Protein AF-A0AA49JHI4-F1 (afdb_monomer_lite)

Secondary structure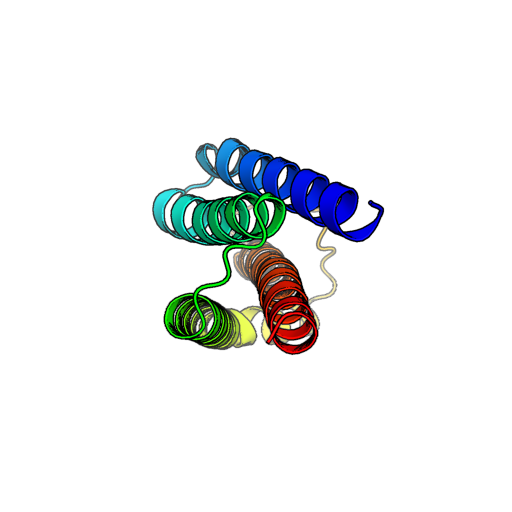 (DSSP, 8-state):
-HHHHHHHHHHHHHHHHHHHGGGSSSHHHHHHHHHHHHHHHHHHHTT---HHHHHHHHHHHHHHHHHHHHHHHHHHTS---SSSSPP-TT-HHHHHHHHHHHHHHHHHHHHHHHHHHHTT-

Foldseek 3Di:
DVLLVVLQVLLVVLCVQLVVLVPPPDNPVSVVLSNLLNVQSVCVNVVDHDVVSLVVSLVVLVVLLVVLVVLVVVVVVDPDDLPPDDDDPVRVSSVSNVVSVVSVVSNVSSVVSVVVNVVVD

InterPro domains:
  IPR029377 TMEM220 protein [PF15071] (13-114)

Radius of gyration: 15.67 Å; chains: 1; bounding box: 39×25×45 Å

pLDDT: mean 88.48, std 9.16, range [54.12, 97.62]

Sequence (121 aa):
MVIKIVNILLALLFALFAFFQRNDPDPIHWILLYGYVSVMAGLAVFNRYYKPLLLLGIAAFVLFFLYLSPSIVDWFGHDDGLVNVQMSDDKPWIEQTREAFGLLIGMAALVFLWFQQRKIS

Organism: NCBI:txid2867963

Structure (mmCIF, N/CA/C/O backbone):
data_AF-A0AA49JHI4-F1
#
_entry.id   AF-A0AA49JHI4-F1
#
loop_
_atom_site.group_PDB
_atom_site.id
_atom_site.type_symbol
_atom_site.label_atom_id
_atom_site.label_alt_id
_atom_site.label_comp_id
_atom_site.label_asym_id
_atom_site.label_entity_id
_atom_site.label_seq_id
_atom_site.pdbx_PDB_ins_code
_atom_site.Cartn_x
_atom_site.Cartn_y
_atom_site.Cartn_z
_atom_site.occupancy
_atom_site.B_iso_or_equiv
_atom_site.auth_seq_id
_atom_site.auth_comp_id
_atom_site.auth_asym_id
_atom_site.auth_atom_id
_atom_site.pdbx_PDB_model_num
ATOM 1 N N . MET A 1 1 ? -10.756 9.597 17.342 1.00 75.31 1 MET A N 1
ATOM 2 C CA . MET A 1 1 ? -11.120 10.336 16.109 1.00 75.31 1 MET A CA 1
ATOM 3 C C . MET A 1 1 ? -10.003 10.303 15.073 1.00 75.31 1 MET A C 1
ATOM 5 O O . MET A 1 1 ? -10.261 9.818 13.984 1.00 75.31 1 MET A O 1
ATOM 9 N N . VAL A 1 2 ? -8.769 10.690 15.419 1.00 87.81 2 VAL A N 1
ATOM 10 C CA . VAL A 1 2 ? -7.612 10.709 14.494 1.00 87.81 2 VAL A CA 1
ATOM 11 C C . VAL A 1 2 ? -7.405 9.394 13.726 1.00 87.81 2 VAL A C 1
ATOM 13 O O . VAL A 1 2 ? -7.353 9.412 12.506 1.00 87.81 2 VAL A O 1
ATOM 16 N N . ILE A 1 3 ? -7.387 8.239 14.404 1.00 89.62 3 ILE A N 1
ATOM 17 C CA . ILE A 1 3 ? -7.184 6.927 13.750 1.00 89.62 3 ILE A CA 1
ATOM 18 C C . ILE A 1 3 ? -8.251 6.627 12.683 1.00 89.62 3 ILE A C 1
ATOM 20 O O . ILE A 1 3 ? -7.935 6.104 11.621 1.00 89.62 3 ILE A O 1
ATOM 24 N N . LYS A 1 4 ? -9.511 7.010 12.929 1.00 90.00 4 LYS A N 1
ATOM 25 C CA . LYS A 1 4 ? -10.587 6.822 11.947 1.00 90.00 4 LYS A CA 1
ATOM 26 C C . LYS A 1 4 ? -10.382 7.698 10.714 1.00 90.00 4 LYS A C 1
ATOM 28 O O . LYS A 1 4 ? -10.628 7.231 9.612 1.00 90.00 4 LYS A O 1
ATOM 33 N N . ILE A 1 5 ? -9.895 8.927 10.896 1.00 94.31 5 ILE A N 1
ATOM 34 C CA . ILE A 1 5 ? -9.546 9.821 9.783 1.00 94.31 5 ILE A CA 1
ATOM 35 C C . ILE A 1 5 ? -8.419 9.200 8.955 1.00 94.31 5 ILE A C 1
ATOM 37 O O . ILE A 1 5 ? -8.544 9.128 7.739 1.00 94.31 5 ILE A O 1
ATOM 41 N N . VAL A 1 6 ? -7.371 8.669 9.597 1.00 94.75 6 VAL A N 1
ATOM 42 C CA . VAL A 1 6 ? -6.285 7.969 8.887 1.00 94.75 6 VAL A CA 1
ATOM 43 C C . VAL A 1 6 ? -6.825 6.777 8.091 1.00 94.75 6 VAL A C 1
ATOM 45 O O . VAL A 1 6 ? -6.479 6.628 6.926 1.00 94.75 6 VAL A O 1
ATOM 48 N N . ASN A 1 7 ? -7.719 5.971 8.669 1.00 94.62 7 ASN A N 1
ATOM 49 C CA . ASN A 1 7 ? -8.316 4.829 7.968 1.00 94.62 7 ASN A CA 1
ATOM 50 C C . ASN A 1 7 ? -9.188 5.261 6.776 1.00 94.62 7 ASN A C 1
ATOM 52 O O . ASN A 1 7 ? -9.143 4.611 5.737 1.00 94.62 7 ASN A O 1
ATOM 56 N N . ILE A 1 8 ? -9.930 6.370 6.888 1.00 96.25 8 ILE A N 1
ATOM 57 C CA . ILE A 1 8 ? -10.689 6.949 5.764 1.00 96.25 8 ILE A CA 1
ATOM 58 C C . ILE A 1 8 ? -9.736 7.407 4.658 1.00 96.25 8 ILE A C 1
ATOM 60 O O . ILE A 1 8 ? -9.950 7.077 3.495 1.00 96.25 8 ILE A O 1
ATOM 64 N N . LEU A 1 9 ? -8.675 8.136 5.014 1.00 96.94 9 LEU A N 1
ATOM 65 C CA . LEU A 1 9 ? -7.685 8.609 4.047 1.00 96.94 9 LEU A CA 1
ATOM 66 C C . LEU A 1 9 ? -6.995 7.440 3.341 1.00 96.94 9 LEU A C 1
ATOM 68 O O . LEU A 1 9 ? -6.880 7.466 2.122 1.00 96.94 9 LEU A O 1
ATOM 72 N N . LEU A 1 10 ? -6.612 6.391 4.075 1.00 96.12 10 LEU A N 1
ATOM 73 C CA . LEU A 1 10 ? -6.060 5.167 3.491 1.00 96.12 10 LEU A CA 1
ATOM 74 C C . LEU A 1 10 ? -7.065 4.487 2.555 1.00 96.12 10 LEU A C 1
ATOM 76 O O . LEU A 1 10 ? -6.705 4.129 1.439 1.00 96.12 10 LEU A O 1
ATOM 80 N N . ALA A 1 11 ? -8.326 4.344 2.968 1.00 97.12 11 ALA A N 1
ATOM 81 C CA . ALA A 1 11 ? -9.350 3.715 2.139 1.00 97.12 11 ALA A CA 1
ATOM 82 C C . ALA A 1 11 ? -9.540 4.457 0.808 1.00 97.12 11 ALA A C 1
ATOM 84 O O . ALA A 1 11 ? -9.545 3.827 -0.251 1.00 97.12 11 ALA A O 1
ATOM 85 N N . LEU A 1 12 ? -9.646 5.789 0.855 1.00 97.62 12 LEU A N 1
ATOM 86 C CA . LEU A 1 12 ? -9.804 6.629 -0.334 1.00 97.62 12 LEU A CA 1
ATOM 87 C C . LEU A 1 12 ? -8.547 6.636 -1.208 1.00 97.62 12 LEU A C 1
ATOM 89 O O . LEU A 1 12 ? -8.658 6.533 -2.426 1.00 97.62 12 LEU A O 1
ATOM 93 N N . LEU A 1 13 ? -7.362 6.706 -0.600 1.00 96.81 13 LEU A N 1
ATOM 94 C CA . LEU A 1 13 ? -6.090 6.690 -1.321 1.00 96.81 13 LEU A CA 1
ATOM 95 C C . LEU A 1 13 ? -5.903 5.382 -2.097 1.00 96.81 13 LEU A C 1
ATOM 97 O O . LEU A 1 13 ? -5.622 5.409 -3.290 1.00 96.81 13 LEU A O 1
ATOM 101 N N . PHE A 1 14 ? -6.120 4.234 -1.453 1.00 96.56 14 PHE A N 1
ATOM 102 C CA . PHE A 1 14 ? -5.989 2.937 -2.119 1.00 96.56 14 PHE A CA 1
ATOM 103 C C . PHE A 1 14 ? -7.108 2.671 -3.133 1.00 96.56 14 PHE A C 1
ATOM 105 O O . PHE A 1 14 ? -6.865 2.016 -4.145 1.00 96.56 14 PHE A O 1
ATOM 112 N N . ALA A 1 15 ? -8.311 3.217 -2.922 1.00 96.75 15 ALA A N 1
ATOM 113 C CA . ALA A 1 15 ? -9.356 3.203 -3.947 1.00 96.75 15 ALA A CA 1
ATOM 114 C C . ALA A 1 15 ? -8.937 4.013 -5.184 1.00 96.75 15 ALA A C 1
ATOM 116 O O . ALA A 1 15 ? -9.182 3.588 -6.313 1.00 96.75 15 ALA A O 1
ATOM 117 N N . LEU A 1 16 ? -8.276 5.156 -4.979 1.00 96.19 16 LEU A N 1
ATOM 118 C CA . LEU A 1 16 ? -7.747 5.979 -6.061 1.00 96.19 16 LEU A CA 1
ATOM 119 C C . LEU A 1 16 ? -6.621 5.260 -6.819 1.00 96.19 16 LEU A C 1
ATOM 121 O O . LEU A 1 16 ? -6.621 5.277 -8.047 1.00 96.19 16 LEU A O 1
ATOM 125 N N . PHE A 1 17 ? -5.714 4.577 -6.114 1.00 94.06 17 PHE A N 1
ATOM 126 C CA . PHE A 1 17 ? -4.681 3.746 -6.745 1.00 94.06 17 PHE A CA 1
ATOM 127 C C . PHE A 1 17 ? -5.301 2.643 -7.605 1.00 94.06 17 PHE A C 1
ATOM 129 O O . PHE A 1 17 ? -4.999 2.556 -8.791 1.00 94.06 17 PHE A O 1
ATOM 136 N N . ALA A 1 18 ? -6.264 1.889 -7.065 1.00 94.31 18 ALA A N 1
ATOM 137 C CA . ALA A 1 18 ? -6.998 0.890 -7.842 1.00 94.31 18 ALA A CA 1
ATOM 138 C C . ALA A 1 18 ? -7.687 1.504 -9.078 1.00 94.31 18 ALA A C 1
ATOM 140 O O . ALA A 1 18 ? -7.694 0.914 -10.153 1.00 94.31 18 ALA A O 1
ATOM 141 N N . PHE A 1 19 ? -8.251 2.709 -8.964 1.00 93.81 19 PHE A N 1
ATOM 142 C CA . PHE A 1 19 ? -8.895 3.380 -10.095 1.00 93.81 19 PHE A CA 1
ATOM 143 C C . PHE A 1 19 ? -7.912 3.753 -11.214 1.00 93.81 19 PHE A C 1
ATOM 145 O O . PHE A 1 19 ? -8.271 3.623 -12.391 1.00 93.81 19 PHE A O 1
ATOM 152 N N . PHE A 1 20 ? -6.709 4.226 -10.876 1.00 90.50 20 PHE A N 1
ATOM 153 C CA . PHE A 1 20 ? -5.697 4.624 -11.863 1.00 90.50 20 PHE A CA 1
ATOM 154 C C . PHE A 1 20 ? -5.025 3.441 -12.552 1.00 90.50 20 PHE A C 1
ATOM 156 O O . PHE A 1 20 ? -4.690 3.541 -13.729 1.00 90.50 20 PHE A O 1
ATOM 163 N N . GLN A 1 21 ? -4.945 2.305 -11.872 1.00 90.19 21 GLN A N 1
ATOM 164 C CA . GLN A 1 21 ? -4.353 1.079 -12.396 1.00 90.19 21 GLN A CA 1
ATOM 165 C C . GLN A 1 21 ? -5.052 0.495 -13.627 1.00 90.19 21 GLN A C 1
ATOM 167 O O . GLN A 1 21 ? -4.503 -0.358 -14.307 1.00 90.19 21 GLN A O 1
ATOM 172 N N . ARG A 1 22 ? -6.264 0.958 -13.960 1.00 89.31 22 ARG A N 1
ATOM 173 C CA . ARG A 1 22 ? -6.956 0.574 -15.205 1.00 89.31 22 ARG A CA 1
ATOM 174 C C . ARG A 1 22 ? -6.213 1.003 -16.472 1.00 89.31 22 ARG A C 1
ATOM 176 O O . ARG A 1 22 ? -6.564 0.522 -17.542 1.00 89.31 22 ARG A O 1
ATOM 183 N N . ASN A 1 23 ? -5.255 1.918 -16.349 1.00 87.69 23 ASN A N 1
ATOM 184 C CA . ASN A 1 23 ? -4.416 2.359 -17.457 1.00 87.69 23 ASN A CA 1
ATOM 185 C C . ASN A 1 23 ? -3.186 1.462 -17.673 1.00 87.69 23 ASN A C 1
ATOM 187 O O . ASN A 1 23 ? -2.495 1.657 -18.669 1.00 87.69 23 ASN A O 1
ATOM 191 N N . ASP A 1 24 ? -2.910 0.513 -16.772 1.00 83.19 24 ASP A N 1
ATOM 192 C CA . ASP A 1 24 ? -1.765 -0.387 -16.911 1.00 83.19 24 ASP A CA 1
ATOM 193 C C . ASP A 1 24 ? -2.053 -1.555 -17.862 1.00 83.19 24 ASP A C 1
ATOM 195 O O . ASP A 1 24 ? -3.219 -1.934 -18.033 1.00 83.19 24 ASP A O 1
ATOM 199 N N . PRO A 1 25 ? -1.002 -2.175 -18.437 1.00 80.56 25 PRO A N 1
ATOM 200 C CA . 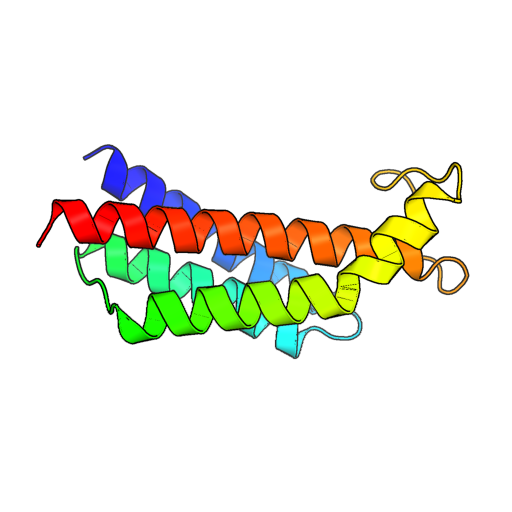PRO A 1 25 ? -1.130 -3.374 -19.265 1.00 80.56 25 PRO A CA 1
ATOM 201 C C . PRO A 1 25 ? -1.786 -4.557 -18.531 1.00 80.56 25 PRO A C 1
ATOM 203 O O . PRO A 1 25 ? -2.602 -5.258 -19.128 1.00 80.56 25 PRO A O 1
ATOM 206 N N . ASP A 1 26 ? -1.493 -4.728 -17.232 1.00 84.25 26 ASP A N 1
ATOM 207 C CA . ASP A 1 26 ? -1.978 -5.833 -16.387 1.00 84.25 26 ASP A CA 1
ATOM 208 C C . ASP A 1 26 ? -2.804 -5.343 -15.175 1.00 84.25 26 ASP A C 1
ATOM 210 O O . ASP A 1 26 ? -2.425 -5.510 -14.012 1.00 84.25 26 ASP A O 1
ATOM 214 N N . PRO A 1 27 ? -3.994 -4.762 -15.399 1.00 86.75 27 PRO A N 1
ATOM 215 C CA . PRO A 1 27 ? -4.698 -3.979 -14.384 1.00 86.75 27 PRO A CA 1
ATOM 216 C C . PRO A 1 27 ? -5.324 -4.834 -13.270 1.00 86.75 27 PRO A C 1
ATOM 218 O O . PRO A 1 27 ? -5.514 -4.369 -12.147 1.00 86.75 27 PRO A O 1
ATOM 221 N N . ILE A 1 28 ? -5.686 -6.088 -13.557 1.00 90.25 28 ILE A N 1
ATOM 222 C CA . ILE A 1 28 ? -6.566 -6.890 -12.689 1.00 90.25 28 ILE A CA 1
ATOM 223 C C . ILE A 1 28 ? -5.924 -7.164 -11.326 1.00 90.25 28 ILE A C 1
ATOM 225 O O . ILE A 1 28 ? -6.546 -6.909 -10.294 1.00 90.25 28 ILE A O 1
ATOM 229 N N . HIS A 1 29 ? -4.690 -7.671 -11.304 1.00 91.06 29 HIS A N 1
ATOM 230 C CA . HIS A 1 29 ? -4.013 -8.042 -10.059 1.00 91.06 29 HIS A CA 1
ATOM 231 C C . HIS A 1 29 ? -3.828 -6.829 -9.147 1.00 91.06 29 HIS A C 1
ATOM 233 O O . HIS A 1 29 ? -4.103 -6.896 -7.948 1.00 91.06 29 HIS A O 1
ATOM 239 N N . TRP A 1 30 ? -3.446 -5.697 -9.731 1.00 92.50 30 TRP A N 1
ATOM 240 C CA . TRP A 1 30 ? -3.207 -4.467 -8.996 1.00 92.50 30 TRP A CA 1
ATOM 241 C C . TRP A 1 30 ? -4.492 -3.821 -8.469 1.00 92.50 30 TRP A C 1
ATOM 243 O O . TRP A 1 30 ? -4.542 -3.414 -7.307 1.00 92.50 30 TRP A O 1
ATOM 253 N N . ILE A 1 31 ? -5.566 -3.804 -9.268 1.00 94.06 31 ILE A N 1
ATOM 254 C CA . ILE A 1 31 ? -6.899 -3.370 -8.817 1.00 94.06 31 ILE A CA 1
ATOM 255 C C . ILE A 1 31 ? -7.356 -4.217 -7.629 1.00 94.06 31 ILE A C 1
ATOM 257 O O . ILE A 1 31 ? -7.868 -3.674 -6.648 1.00 94.06 31 ILE A O 1
ATOM 261 N N . LEU A 1 32 ? -7.161 -5.537 -7.694 1.00 94.88 32 LEU A N 1
ATOM 262 C CA . LEU A 1 32 ? -7.537 -6.446 -6.613 1.00 94.88 32 LEU A CA 1
ATOM 263 C C . LEU A 1 32 ? -6.712 -6.195 -5.348 1.00 94.88 32 LEU A C 1
ATOM 265 O O . LEU A 1 32 ? -7.289 -6.110 -4.266 1.00 94.88 32 LEU A O 1
ATOM 269 N N . LEU A 1 33 ? -5.394 -6.029 -5.465 1.00 94.94 33 LEU A N 1
ATOM 270 C CA . LEU A 1 33 ? -4.511 -5.781 -4.322 1.00 94.94 33 LEU A CA 1
ATOM 271 C C . LEU A 1 33 ? -4.798 -4.433 -3.656 1.00 94.94 33 LEU A C 1
ATOM 273 O O . LEU A 1 33 ? -5.019 -4.377 -2.445 1.00 94.94 33 LEU A O 1
ATOM 277 N N . TYR A 1 34 ? -4.851 -3.343 -4.421 1.00 95.88 34 TYR A N 1
ATOM 278 C CA . TYR A 1 34 ? -5.146 -2.024 -3.859 1.00 95.88 34 TYR A CA 1
ATOM 279 C C . TYR A 1 34 ? -6.593 -1.923 -3.369 1.00 95.88 34 TYR A C 1
ATOM 281 O O . TYR A 1 34 ? -6.844 -1.395 -2.282 1.00 95.88 34 TYR A O 1
ATOM 289 N N . GLY A 1 35 ? -7.544 -2.510 -4.098 1.00 96.38 35 GLY A N 1
ATOM 290 C CA . GLY A 1 35 ? -8.937 -2.619 -3.669 1.00 96.38 35 GLY A CA 1
ATOM 291 C C . GLY A 1 35 ? -9.075 -3.383 -2.352 1.00 96.38 35 GLY A C 1
ATOM 292 O O . GLY A 1 35 ? -9.816 -2.958 -1.466 1.00 96.38 35 GLY A O 1
ATOM 293 N N . TYR A 1 36 ? -8.302 -4.453 -2.167 1.00 97.00 36 TYR A N 1
ATOM 294 C CA . TYR A 1 36 ? -8.264 -5.205 -0.917 1.00 97.00 36 TYR A CA 1
ATOM 295 C C . TYR A 1 36 ? -7.842 -4.332 0.271 1.00 97.00 36 TYR A C 1
ATOM 297 O O . TYR A 1 36 ? -8.522 -4.314 1.301 1.00 97.00 36 TYR A O 1
ATOM 305 N N . VAL A 1 37 ? -6.758 -3.560 0.125 1.00 96.88 37 VAL A N 1
ATOM 306 C CA . VAL A 1 37 ? -6.296 -2.626 1.167 1.00 96.88 37 VAL A CA 1
ATOM 307 C C . VAL A 1 37 ? -7.361 -1.568 1.455 1.00 96.88 37 VAL A C 1
ATOM 309 O O . VAL A 1 37 ? -7.648 -1.295 2.623 1.00 96.88 37 VAL A O 1
ATOM 312 N N . SER A 1 38 ? -7.996 -1.025 0.411 1.00 97.44 38 SER A N 1
ATOM 313 C CA . SER A 1 38 ? -9.078 -0.044 0.541 1.00 97.44 38 SER A CA 1
ATOM 314 C C . SER A 1 38 ? -10.255 -0.587 1.358 1.00 97.44 38 SER A C 1
ATOM 316 O O . SER A 1 38 ? -10.700 0.058 2.311 1.00 97.44 38 SER A O 1
ATOM 318 N N . VAL A 1 39 ? -10.708 -1.808 1.059 1.00 97.25 39 VAL A N 1
ATOM 319 C CA . VAL A 1 39 ? -11.802 -2.470 1.787 1.00 97.25 39 VAL A CA 1
ATOM 320 C C . VAL A 1 39 ? -11.426 -2.705 3.249 1.00 97.25 39 VAL A C 1
ATOM 322 O O . VAL A 1 39 ? -12.218 -2.393 4.141 1.00 97.25 39 VAL A O 1
ATOM 325 N N . MET A 1 40 ? -10.218 -3.206 3.523 1.00 96.75 40 MET A N 1
ATOM 326 C CA . MET A 1 40 ? -9.761 -3.440 4.899 1.00 96.75 40 MET A CA 1
ATOM 327 C C . MET A 1 40 ? -9.669 -2.135 5.699 1.00 96.75 40 MET A C 1
ATOM 329 O O . MET A 1 40 ? -10.103 -2.090 6.854 1.00 96.75 40 MET A O 1
ATOM 333 N N . ALA A 1 41 ? -9.174 -1.057 5.085 1.00 95.94 41 ALA A N 1
ATOM 334 C CA . ALA A 1 41 ? -9.134 0.265 5.704 1.00 95.94 41 ALA A CA 1
ATOM 335 C C . ALA A 1 41 ? -10.547 0.824 5.952 1.00 95.94 41 ALA A C 1
ATOM 337 O O . ALA A 1 41 ? -10.817 1.352 7.032 1.00 95.94 41 ALA A O 1
ATOM 338 N N . GLY A 1 42 ? -11.479 0.640 5.011 1.00 95.75 42 GLY A N 1
ATOM 339 C CA . GLY A 1 42 ? -12.882 1.037 5.162 1.00 95.75 42 GLY A CA 1
ATOM 340 C C . GLY A 1 42 ? -13.592 0.297 6.300 1.00 95.75 42 GLY A C 1
ATOM 341 O O . GLY A 1 42 ? -14.275 0.914 7.117 1.00 95.75 42 GLY A O 1
ATOM 342 N N . LEU A 1 43 ? -13.377 -1.015 6.428 1.00 94.50 43 LEU A N 1
ATOM 343 C CA . LEU A 1 43 ? -13.900 -1.816 7.542 1.00 94.50 43 LEU A CA 1
ATOM 344 C C . LEU A 1 43 ? -13.344 -1.352 8.899 1.00 94.50 43 LEU A C 1
ATOM 346 O O . LEU A 1 43 ? -14.088 -1.278 9.885 1.00 94.50 43 LEU A O 1
ATOM 350 N N . ALA A 1 44 ? -12.069 -0.959 8.940 1.00 93.56 44 ALA A N 1
ATOM 351 C CA . ALA A 1 44 ? -11.424 -0.438 10.141 1.00 93.56 44 ALA A CA 1
ATOM 352 C C . ALA A 1 44 ? -12.031 0.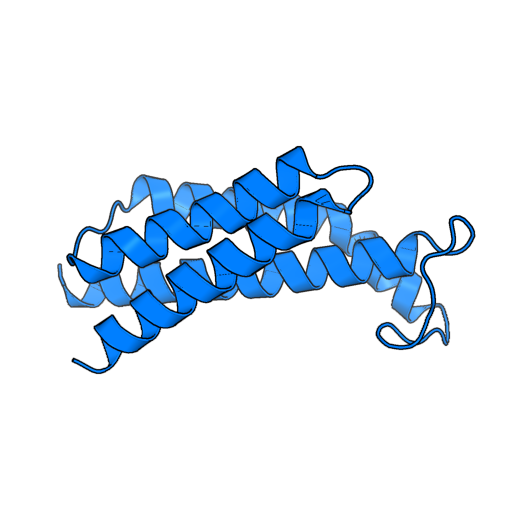893 10.631 1.00 93.56 44 ALA A C 1
ATOM 354 O O . ALA A 1 44 ? -11.975 1.182 11.826 1.00 93.56 44 ALA A O 1
ATOM 355 N N . VAL A 1 45 ? -12.681 1.690 9.770 1.00 93.31 45 VAL A N 1
ATOM 356 C CA . VAL A 1 45 ? -13.432 2.899 10.187 1.00 93.31 45 VAL A CA 1
ATOM 357 C C . VAL A 1 45 ? -14.583 2.544 11.139 1.00 93.31 45 VAL A C 1
ATOM 359 O O . VAL A 1 45 ? -14.867 3.276 12.097 1.00 93.31 45 VAL A O 1
ATOM 362 N N . PHE A 1 46 ? -15.203 1.384 10.916 1.00 92.62 46 PHE A N 1
ATOM 363 C CA . PHE A 1 46 ? -16.282 0.828 11.734 1.00 92.62 46 PHE A CA 1
ATOM 364 C C . PHE A 1 46 ? -15.773 -0.069 12.872 1.00 92.62 46 PHE A C 1
ATOM 366 O O . PHE A 1 46 ? -16.559 -0.800 13.470 1.00 92.62 46 PHE A O 1
ATOM 373 N N . ASN A 1 47 ? -14.470 -0.024 13.177 1.00 89.31 47 ASN A N 1
ATOM 374 C CA . ASN A 1 47 ? -13.793 -0.895 14.141 1.00 89.31 47 ASN A CA 1
ATOM 375 C C . ASN A 1 47 ? -13.941 -2.403 13.839 1.00 89.31 47 ASN A C 1
ATOM 377 O O . ASN A 1 47 ? -13.864 -3.229 14.749 1.00 89.31 47 ASN A O 1
ATOM 381 N N . ARG A 1 48 ? -14.164 -2.787 12.573 1.00 90.06 48 ARG A N 1
ATOM 382 C CA . ARG A 1 48 ? -14.275 -4.194 12.164 1.00 90.06 48 ARG A CA 1
ATOM 383 C C . ARG A 1 48 ? -12.938 -4.676 11.618 1.00 90.06 48 ARG A C 1
ATOM 385 O O . ARG A 1 48 ? -12.535 -4.273 10.533 1.00 90.06 48 ARG A O 1
ATOM 392 N N . TYR A 1 49 ? -12.277 -5.565 12.357 1.00 91.44 49 TYR A N 1
ATOM 393 C CA . TYR A 1 49 ? -10.979 -6.124 11.975 1.00 91.44 49 TYR A CA 1
ATOM 394 C C . TYR A 1 49 ? -11.048 -7.648 11.894 1.00 91.44 49 TYR A C 1
ATOM 396 O O . TYR A 1 49 ? -11.316 -8.321 12.891 1.00 91.44 49 TYR A O 1
ATOM 404 N N . TYR A 1 50 ? -10.733 -8.202 10.726 1.00 91.56 50 TYR A N 1
ATOM 405 C CA . TYR A 1 50 ? -10.720 -9.645 10.488 1.00 91.56 50 TYR A CA 1
ATOM 406 C C . TYR A 1 50 ? -9.270 -10.154 10.464 1.00 91.56 50 TYR A C 1
ATOM 408 O O . TYR A 1 50 ? -8.589 -10.022 9.449 1.00 91.56 50 TYR A O 1
ATOM 416 N N . LYS A 1 51 ? -8.792 -10.740 11.582 1.00 88.81 51 LYS A N 1
ATOM 417 C CA . LYS A 1 51 ? -7.386 -11.207 11.736 1.00 88.81 51 LYS A CA 1
ATOM 418 C C . LYS A 1 51 ? -6.914 -12.074 10.566 1.00 88.81 51 LYS A C 1
ATOM 420 O O . LYS A 1 51 ? -5.853 -11.773 10.022 1.00 88.81 51 LYS A O 1
ATOM 425 N N . PRO A 1 52 ? -7.666 -13.121 10.167 1.00 92.00 52 PRO A N 1
ATOM 426 C CA . PRO A 1 52 ? -7.190 -14.039 9.138 1.00 92.00 52 PRO A CA 1
ATOM 427 C C . PRO A 1 52 ? -7.046 -13.340 7.788 1.00 92.00 52 PRO A C 1
ATOM 429 O O . PRO A 1 52 ? -6.077 -13.580 7.082 1.00 92.00 52 PRO A O 1
ATOM 432 N N . LEU A 1 53 ? -7.961 -12.419 7.472 1.00 93.50 53 LEU A N 1
ATOM 433 C CA . LEU A 1 53 ? -7.909 -11.638 6.242 1.00 93.50 53 LEU A CA 1
ATOM 434 C C . LEU A 1 53 ? -6.711 -10.681 6.251 1.00 93.50 53 LEU A C 1
ATOM 436 O O . LEU A 1 53 ? -5.940 -10.654 5.297 1.00 93.50 53 LEU A O 1
ATOM 440 N N . LEU A 1 54 ? -6.468 -9.941 7.335 1.00 93.81 54 LEU A N 1
ATOM 441 C CA . LEU A 1 54 ? -5.295 -9.059 7.399 1.00 93.81 54 LEU A CA 1
ATOM 442 C C . LEU A 1 54 ? -3.980 -9.831 7.211 1.00 93.81 54 LEU A C 1
ATOM 444 O O . LEU A 1 54 ? -3.132 -9.395 6.438 1.00 93.81 54 LEU A O 1
ATOM 448 N N . LEU A 1 55 ? -3.836 -10.996 7.849 1.00 94.19 55 LEU A N 1
ATOM 449 C CA . LEU A 1 55 ? -2.654 -11.849 7.680 1.00 94.19 55 LEU A CA 1
ATOM 450 C C . LEU A 1 55 ? -2.541 -12.424 6.265 1.00 94.19 55 LEU A C 1
ATOM 452 O O . LEU A 1 55 ? -1.447 -12.423 5.710 1.00 94.19 55 LEU A O 1
ATOM 456 N N . LEU A 1 56 ? -3.653 -12.867 5.671 1.00 95.25 56 LEU A N 1
ATOM 457 C CA . LEU A 1 56 ? -3.690 -13.341 4.287 1.00 95.25 56 LEU A CA 1
ATOM 458 C C . LEU A 1 56 ? -3.240 -12.243 3.316 1.00 95.25 56 LEU A C 1
ATOM 460 O O . LEU A 1 56 ? -2.428 -12.498 2.435 1.00 95.25 56 LEU A O 1
ATOM 464 N N . GLY A 1 57 ? -3.729 -11.018 3.513 1.00 93.81 57 GLY A N 1
ATOM 465 C CA . GLY A 1 57 ? -3.329 -9.861 2.721 1.00 93.81 57 GLY A CA 1
ATOM 466 C C . GLY A 1 57 ? -1.842 -9.564 2.866 1.00 93.81 57 GLY A C 1
ATOM 467 O O . GLY A 1 57 ? -1.145 -9.455 1.866 1.00 93.81 57 GLY A O 1
ATOM 468 N N . ILE A 1 58 ? -1.329 -9.501 4.099 1.00 95.25 58 ILE A N 1
ATOM 469 C CA . ILE A 1 58 ? 0.105 -9.284 4.343 1.00 95.25 58 ILE A CA 1
ATOM 470 C C . ILE A 1 58 ? 0.936 -10.373 3.655 1.00 95.25 58 ILE A C 1
ATOM 472 O O . ILE A 1 58 ? 1.900 -10.049 2.970 1.00 95.25 58 ILE A O 1
ATOM 476 N N . ALA A 1 59 ? 0.548 -11.645 3.777 1.00 95.62 59 ALA A N 1
ATOM 477 C CA . ALA A 1 59 ? 1.244 -12.749 3.122 1.00 95.62 59 ALA A CA 1
ATOM 478 C C . ALA A 1 59 ? 1.227 -12.617 1.590 1.00 95.62 59 ALA A C 1
ATOM 480 O O . ALA A 1 59 ? 2.271 -12.763 0.963 1.00 95.62 59 ALA A O 1
ATOM 481 N N . ALA A 1 60 ? 0.079 -12.287 0.991 1.00 94.94 60 ALA A N 1
ATOM 482 C CA . ALA A 1 60 ? -0.033 -12.076 -0.452 1.00 94.94 60 ALA A CA 1
ATOM 483 C C . ALA A 1 60 ? 0.884 -10.940 -0.935 1.00 94.94 60 ALA A C 1
ATOM 485 O O . ALA A 1 60 ? 1.630 -11.124 -1.893 1.00 94.94 60 ALA A O 1
ATOM 486 N N . PHE A 1 61 ? 0.889 -9.804 -0.230 1.00 95.12 61 PHE A N 1
ATOM 487 C CA . PHE A 1 61 ? 1.762 -8.670 -0.539 1.00 95.12 61 PHE A CA 1
ATOM 488 C C . PHE A 1 61 ? 3.249 -9.017 -0.389 1.00 95.12 61 PHE A C 1
ATOM 490 O O . PHE A 1 61 ? 4.039 -8.632 -1.243 1.00 95.12 61 PHE A O 1
ATOM 497 N N . VAL A 1 62 ? 3.635 -9.771 0.647 1.00 95.19 62 VAL A N 1
ATOM 498 C CA . VAL A 1 62 ? 5.021 -10.242 0.826 1.00 95.19 62 VAL A CA 1
ATOM 499 C C . VAL A 1 62 ? 5.436 -11.166 -0.317 1.00 95.19 62 VAL A C 1
ATOM 501 O O . VAL A 1 62 ? 6.512 -10.989 -0.875 1.00 95.19 62 VAL A O 1
ATOM 504 N N . LEU A 1 63 ? 4.596 -12.135 -0.686 1.00 95.00 63 LEU A N 1
ATOM 505 C CA . LEU A 1 63 ? 4.913 -13.083 -1.757 1.00 95.00 63 LEU A CA 1
ATOM 506 C C . LEU A 1 63 ? 5.068 -12.382 -3.110 1.00 95.00 63 LEU A C 1
ATOM 508 O O . LEU A 1 63 ? 6.039 -12.640 -3.817 1.00 95.00 63 LEU A O 1
ATOM 512 N N . PHE A 1 64 ? 4.158 -11.465 -3.444 1.00 93.25 64 PHE A N 1
ATOM 513 C CA . PHE A 1 64 ? 4.274 -10.656 -4.658 1.00 93.25 64 PHE A CA 1
ATOM 514 C C . PHE A 1 64 ? 5.487 -9.726 -4.610 1.00 93.25 64 PHE A C 1
ATOM 516 O O . PHE A 1 64 ? 6.206 -9.617 -5.595 1.00 93.25 64 PHE A O 1
ATOM 523 N N . PHE A 1 65 ? 5.790 -9.119 -3.462 1.00 93.19 65 PHE A N 1
ATOM 524 C CA . PHE A 1 65 ? 6.982 -8.285 -3.337 1.00 93.19 65 PHE A CA 1
ATOM 525 C C . PHE A 1 65 ? 8.263 -9.094 -3.568 1.00 93.19 65 PHE A C 1
ATOM 527 O O . PHE A 1 65 ? 9.143 -8.651 -4.294 1.00 93.19 65 PHE A O 1
ATOM 534 N N . LEU A 1 66 ? 8.361 -10.299 -3.001 1.00 92.56 66 LEU A N 1
ATOM 535 C CA . LEU A 1 66 ? 9.506 -11.182 -3.227 1.00 92.56 66 LEU A CA 1
ATOM 536 C C . LEU A 1 66 ? 9.627 -11.597 -4.696 1.00 92.56 66 LEU A C 1
ATOM 538 O O . LEU A 1 66 ? 10.744 -11.673 -5.202 1.00 92.56 66 LEU A O 1
ATOM 542 N N . TYR A 1 67 ? 8.504 -11.804 -5.387 1.00 91.94 67 TYR A N 1
ATOM 543 C CA . TYR A 1 67 ? 8.490 -12.085 -6.822 1.00 91.94 67 TYR A CA 1
ATOM 544 C C . TYR A 1 67 ? 9.050 -10.923 -7.664 1.00 91.94 67 TYR A C 1
ATOM 546 O O . TYR A 1 67 ? 9.839 -11.180 -8.568 1.00 91.94 67 TYR A O 1
ATOM 554 N N . LEU A 1 68 ? 8.722 -9.665 -7.336 1.00 89.50 68 LEU A N 1
ATOM 555 C CA . LEU A 1 68 ? 9.231 -8.473 -8.041 1.00 89.50 68 LEU A CA 1
ATOM 556 C C . LEU A 1 68 ? 10.586 -7.969 -7.504 1.00 89.50 68 LEU A C 1
ATOM 558 O O . LEU A 1 68 ? 11.214 -7.098 -8.102 1.00 89.50 68 LEU A O 1
ATOM 562 N N . SER A 1 69 ? 11.060 -8.490 -6.369 1.00 87.94 69 SER A N 1
ATOM 563 C CA . SER A 1 69 ? 12.298 -8.024 -5.731 1.00 87.94 69 SER A CA 1
ATOM 564 C C . SER A 1 69 ? 13.575 -8.147 -6.582 1.00 87.94 69 SER A C 1
ATOM 566 O O . SER A 1 69 ? 14.426 -7.265 -6.435 1.00 87.94 69 SER A O 1
ATOM 568 N N . PRO A 1 70 ? 13.742 -9.137 -7.491 1.00 89.00 70 PRO A N 1
ATOM 569 C CA . PRO A 1 70 ? 14.898 -9.178 -8.390 1.00 89.00 70 PRO A CA 1
ATOM 570 C C . PRO A 1 70 ? 15.004 -7.929 -9.268 1.00 89.00 70 PRO A C 1
ATOM 572 O O . PRO A 1 70 ? 16.093 -7.395 -9.443 1.00 89.00 70 PRO A O 1
ATOM 575 N N . SER A 1 71 ? 13.874 -7.387 -9.719 1.00 85.19 71 SER A N 1
ATOM 576 C CA . SER A 1 71 ? 13.820 -6.211 -10.592 1.00 85.19 71 SER A CA 1
ATOM 577 C C . SER A 1 71 ? 14.325 -4.942 -9.903 1.00 85.19 71 SER A C 1
ATOM 579 O O . SER A 1 71 ? 14.883 -4.065 -10.555 1.00 85.19 71 SER A O 1
ATOM 581 N N . ILE A 1 72 ? 14.190 -4.868 -8.573 1.00 86.19 72 ILE A N 1
ATOM 582 C CA . ILE A 1 72 ? 14.774 -3.792 -7.762 1.00 86.19 72 ILE A CA 1
ATOM 583 C C . ILE A 1 72 ? 16.303 -3.893 -7.778 1.00 86.19 72 ILE A C 1
ATOM 585 O O . ILE A 1 72 ? 16.993 -2.880 -7.873 1.00 86.19 72 ILE A O 1
ATOM 589 N N . VAL A 1 73 ? 16.840 -5.112 -7.668 1.00 85.88 73 VAL A N 1
ATOM 590 C CA . VAL A 1 73 ? 18.288 -5.361 -7.713 1.00 85.88 73 VAL A CA 1
ATOM 591 C C . VAL A 1 73 ? 18.839 -5.026 -9.096 1.00 85.88 73 VAL A C 1
ATOM 593 O O . VAL A 1 73 ? 19.861 -4.348 -9.183 1.00 85.88 73 VAL A O 1
ATOM 596 N N . ASP A 1 74 ? 18.133 -5.426 -10.153 1.00 85.06 74 ASP A N 1
ATOM 597 C CA . ASP A 1 74 ? 18.493 -5.085 -11.530 1.00 85.06 74 ASP A CA 1
ATOM 598 C C . ASP A 1 74 ? 18.480 -3.566 -11.738 1.00 85.06 74 ASP A C 1
ATOM 600 O O . ASP A 1 74 ? 19.432 -3.011 -12.282 1.00 85.06 74 ASP A O 1
ATOM 604 N N . TRP A 1 75 ? 17.468 -2.865 -11.214 1.00 83.69 75 TRP A N 1
ATOM 605 C CA . TRP A 1 75 ? 17.419 -1.404 -11.249 1.00 83.69 75 TRP A CA 1
ATOM 606 C C . TRP A 1 75 ? 18.621 -0.753 -10.553 1.00 83.69 75 TRP A C 1
ATOM 608 O O . TRP A 1 75 ? 19.192 0.173 -11.115 1.00 83.69 75 TRP A O 1
ATOM 618 N N . PHE A 1 76 ? 19.072 -1.251 -9.396 1.00 82.00 76 PHE A N 1
ATOM 619 C CA . PHE A 1 76 ? 20.288 -0.735 -8.741 1.00 82.00 76 PHE A CA 1
ATOM 620 C C . PHE A 1 76 ? 21.566 -0.916 -9.578 1.00 82.00 76 PHE A C 1
ATOM 622 O O . PHE A 1 76 ? 22.549 -0.212 -9.347 1.00 82.00 76 PHE A O 1
ATOM 629 N N . GLY A 1 77 ? 21.569 -1.849 -10.534 1.00 80.62 77 GLY A N 1
ATOM 630 C CA . GLY A 1 77 ? 22.648 -2.026 -11.507 1.00 80.62 77 GLY A CA 1
ATOM 631 C C . GLY A 1 77 ? 22.644 -0.998 -12.645 1.00 80.62 77 GLY A C 1
ATOM 632 O O . GLY A 1 77 ? 23.610 -0.937 -13.408 1.00 80.62 77 GLY A O 1
ATOM 633 N N . HIS A 1 78 ? 21.593 -0.182 -12.757 1.00 79.44 78 HIS A N 1
ATOM 634 C CA . HIS A 1 78 ? 21.402 0.817 -13.804 1.00 79.44 78 HIS A CA 1
ATOM 635 C C . HIS A 1 78 ? 21.258 2.226 -13.206 1.00 79.44 78 HIS A C 1
ATOM 637 O O . HIS A 1 78 ? 20.600 2.429 -12.194 1.00 79.44 78 HIS A O 1
ATOM 643 N N . ASP A 1 79 ? 21.825 3.239 -13.863 1.00 74.50 79 ASP A N 1
ATOM 644 C CA . ASP A 1 79 ? 21.776 4.639 -13.395 1.00 74.50 79 ASP A CA 1
ATOM 645 C C . ASP A 1 79 ? 20.481 5.361 -13.843 1.00 74.50 79 ASP A C 1
ATOM 647 O O . ASP A 1 79 ? 20.462 6.544 -14.190 1.00 74.50 79 ASP A O 1
ATOM 651 N N . ASP A 1 80 ? 19.377 4.612 -13.912 1.00 76.31 80 ASP A N 1
ATOM 652 C CA . ASP A 1 80 ? 18.082 5.087 -14.396 1.00 76.31 80 ASP A CA 1
ATOM 653 C C . ASP A 1 80 ? 17.234 5.664 -13.248 1.00 76.31 80 ASP A C 1
ATOM 655 O O . ASP A 1 80 ? 17.094 5.068 -12.183 1.00 76.31 80 ASP A O 1
ATOM 659 N N . GLY A 1 81 ? 16.586 6.811 -13.461 1.00 75.31 81 GLY A N 1
ATOM 660 C CA . GLY A 1 81 ? 15.612 7.350 -12.503 1.00 75.31 81 GLY A CA 1
ATOM 661 C C . GLY A 1 81 ? 14.267 6.604 -12.530 1.00 75.31 81 GLY A C 1
ATOM 662 O O . GLY A 1 81 ? 13.845 6.120 -13.572 1.00 75.31 81 GLY A O 1
ATOM 663 N N . LEU A 1 82 ? 13.532 6.573 -11.409 1.00 72.50 82 LEU A N 1
ATOM 664 C CA . LEU A 1 82 ? 12.210 5.913 -11.333 1.00 72.50 82 LEU A CA 1
ATOM 665 C C . LEU A 1 82 ? 11.017 6.822 -11.678 1.00 72.50 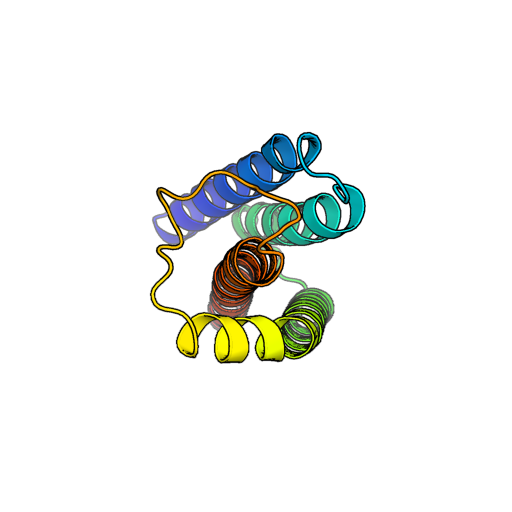82 LEU A C 1
ATOM 667 O O . LEU A 1 82 ? 9.949 6.331 -12.027 1.00 72.50 82 LEU A O 1
ATOM 671 N N . VAL A 1 83 ? 11.167 8.144 -11.538 1.00 68.88 83 VAL A N 1
ATOM 672 C CA . VAL A 1 83 ? 10.028 9.090 -11.543 1.00 68.88 83 VAL A CA 1
ATOM 673 C C . VAL A 1 83 ? 9.881 9.846 -12.865 1.00 68.88 83 VAL A C 1
ATOM 675 O O . VAL A 1 83 ? 8.766 10.101 -13.303 1.00 68.88 83 VAL A O 1
ATOM 678 N N . ASN A 1 84 ? 10.997 10.187 -13.516 1.00 66.88 84 ASN A N 1
ATOM 679 C CA . ASN A 1 84 ? 11.013 11.022 -14.726 1.00 66.88 84 ASN A CA 1
ATOM 680 C C . ASN A 1 84 ? 11.314 10.231 -16.008 1.00 66.88 84 ASN A C 1
ATOM 682 O O . ASN A 1 84 ? 11.589 10.827 -17.048 1.00 66.88 84 ASN A O 1
ATOM 686 N N . VAL A 1 85 ? 11.296 8.899 -15.936 1.00 69.75 85 VAL A N 1
ATOM 687 C CA . VAL A 1 85 ? 11.534 8.031 -17.090 1.00 69.75 85 VAL A CA 1
ATOM 688 C C . VAL A 1 85 ? 10.188 7.594 -17.655 1.00 69.75 85 VAL A C 1
ATOM 690 O O . VAL A 1 85 ? 9.327 7.101 -16.926 1.00 69.75 85 VAL A O 1
ATOM 693 N N . GLN A 1 86 ? 9.989 7.828 -18.953 1.00 67.75 86 GLN A N 1
ATOM 694 C CA . GLN A 1 86 ? 8.803 7.347 -19.655 1.00 67.75 86 GLN A CA 1
ATOM 695 C C . GLN A 1 86 ? 8.796 5.818 -19.667 1.00 67.75 86 GLN A C 1
ATOM 697 O O . GLN A 1 86 ? 9.847 5.196 -19.826 1.00 67.75 86 GLN A O 1
ATOM 702 N N . MET A 1 87 ? 7.606 5.231 -19.511 1.00 63.88 87 MET A N 1
ATOM 703 C CA . MET A 1 87 ? 7.414 3.798 -19.717 1.00 63.88 87 MET A CA 1
ATOM 704 C C . MET A 1 87 ? 7.915 3.438 -21.118 1.00 63.88 87 MET A C 1
ATOM 706 O O . MET A 1 87 ? 7.470 4.017 -22.109 1.00 63.88 87 MET A O 1
ATOM 710 N N . SER A 1 88 ? 8.870 2.517 -21.172 1.00 66.62 88 SER A N 1
ATOM 711 C CA . SER A 1 88 ? 9.384 1.930 -22.402 1.00 66.62 88 SER A CA 1
ATOM 712 C C . SER A 1 88 ? 9.546 0.436 -22.176 1.00 66.62 88 SER A C 1
ATOM 714 O O . SER A 1 88 ? 10.063 0.027 -21.132 1.00 66.62 88 SER A O 1
ATOM 716 N N . ASP A 1 89 ? 9.159 -0.358 -23.171 1.00 63.59 89 ASP A N 1
ATOM 717 C CA . ASP A 1 89 ? 9.348 -1.812 -23.177 1.00 63.59 89 ASP A CA 1
ATOM 718 C C . ASP A 1 89 ? 10.834 -2.197 -23.082 1.00 63.59 89 ASP A C 1
ATOM 720 O O . ASP A 1 89 ? 11.171 -3.293 -22.639 1.00 63.59 89 ASP A O 1
ATOM 724 N N . ASP A 1 90 ? 11.735 -1.269 -23.419 1.00 70.25 90 ASP A N 1
ATOM 725 C CA . ASP A 1 90 ? 13.183 -1.464 -23.337 1.00 70.25 90 ASP A CA 1
ATOM 726 C C . ASP A 1 90 ? 13.716 -1.489 -21.890 1.00 70.25 90 ASP A C 1
ATOM 728 O O . ASP A 1 90 ? 14.862 -1.884 -21.669 1.00 70.25 90 ASP A O 1
ATOM 7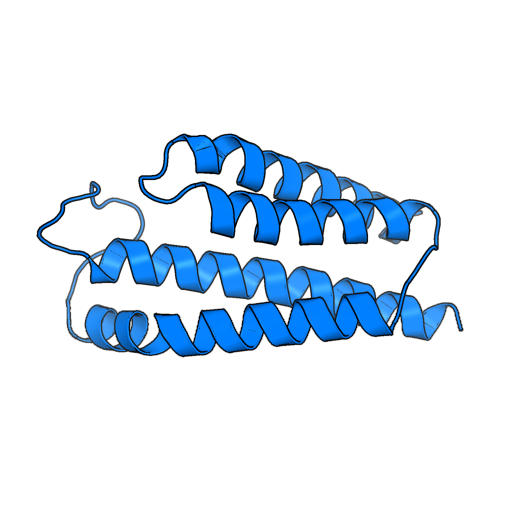32 N N . LYS A 1 91 ? 12.923 -1.048 -20.898 1.00 77.25 91 LYS A N 1
ATOM 733 C CA . LYS A 1 91 ? 13.342 -0.932 -19.485 1.00 77.25 91 LYS A CA 1
ATOM 734 C C . LYS A 1 91 ? 12.312 -1.516 -18.505 1.00 77.25 91 LYS A C 1
ATOM 736 O O . LYS A 1 91 ? 11.794 -0.792 -17.648 1.00 77.25 91 LYS A O 1
ATOM 741 N N . PRO A 1 92 ? 12.031 -2.830 -18.568 1.00 77.62 92 PRO A N 1
ATOM 742 C CA . PRO A 1 92 ? 11.002 -3.470 -17.744 1.00 77.62 92 PRO A CA 1
ATOM 743 C C . PRO A 1 92 ? 11.288 -3.396 -16.233 1.00 77.62 92 PRO A C 1
ATOM 745 O O . PRO A 1 92 ? 10.355 -3.375 -15.431 1.00 77.62 92 PRO A O 1
ATOM 748 N N . TRP A 1 93 ? 12.561 -3.300 -15.825 1.00 79.50 93 TRP A N 1
ATOM 749 C CA . TRP A 1 93 ? 12.948 -3.187 -14.411 1.00 79.50 93 TRP A CA 1
ATOM 750 C C . TRP A 1 93 ? 12.451 -1.897 -13.752 1.00 79.50 93 TRP A C 1
ATOM 752 O O . TRP A 1 93 ? 12.205 -1.898 -12.548 1.00 79.50 93 TRP A O 1
ATOM 762 N N . ILE A 1 94 ? 12.266 -0.808 -14.509 1.00 83.56 94 ILE A N 1
ATOM 763 C CA . ILE A 1 94 ? 11.766 0.464 -13.966 1.00 83.56 94 ILE A CA 1
ATOM 764 C C . ILE A 1 94 ? 10.320 0.301 -13.503 1.00 83.56 94 ILE A C 1
ATOM 766 O O . ILE A 1 94 ? 9.995 0.674 -12.374 1.00 83.56 94 ILE A O 1
ATOM 770 N N . GLU A 1 95 ? 9.463 -0.282 -14.343 1.00 84.44 95 GLU A N 1
ATOM 771 C CA . GLU A 1 95 ? 8.051 -0.459 -14.003 1.00 84.44 95 GLU A CA 1
ATOM 772 C C . GLU A 1 95 ? 7.874 -1.467 -12.870 1.00 84.44 95 GLU A C 1
ATOM 774 O O . GLU A 1 95 ? 7.254 -1.155 -11.857 1.00 84.44 95 GLU A O 1
ATOM 779 N N . GLN A 1 96 ? 8.545 -2.617 -12.960 1.00 85.94 96 GLN A N 1
ATOM 780 C CA . GLN A 1 96 ? 8.488 -3.642 -11.916 1.00 85.94 96 GLN A CA 1
ATOM 781 C C . GLN A 1 96 ? 9.019 -3.126 -10.569 1.00 85.94 96 GLN A C 1
ATOM 783 O O . GLN A 1 96 ? 8.500 -3.468 -9.507 1.00 85.94 96 GLN A O 1
ATOM 788 N N . THR A 1 97 ? 10.019 -2.241 -10.584 1.00 88.25 97 THR A N 1
ATOM 789 C CA . THR A 1 97 ? 10.504 -1.592 -9.360 1.00 88.25 97 THR A CA 1
ATOM 790 C C . THR A 1 97 ? 9.455 -0.643 -8.776 1.00 88.25 97 THR A C 1
ATOM 792 O O . THR A 1 97 ? 9.220 -0.660 -7.564 1.00 88.25 97 THR A O 1
ATOM 795 N N . ARG A 1 98 ? 8.775 0.162 -9.605 1.00 88.25 98 ARG A N 1
ATOM 796 C CA . ARG A 1 98 ? 7.683 1.052 -9.158 1.00 88.25 98 ARG A CA 1
ATOM 797 C C . ARG A 1 98 ? 6.524 0.258 -8.561 1.00 88.25 98 ARG A C 1
ATOM 799 O O . ARG A 1 98 ? 6.037 0.598 -7.481 1.00 88.25 98 ARG A O 1
ATOM 806 N N . GLU A 1 99 ? 6.136 -0.820 -9.225 1.00 89.94 99 GLU A N 1
ATOM 807 C CA . GLU A 1 99 ? 5.138 -1.780 -8.764 1.00 89.94 99 GLU A CA 1
ATOM 808 C C 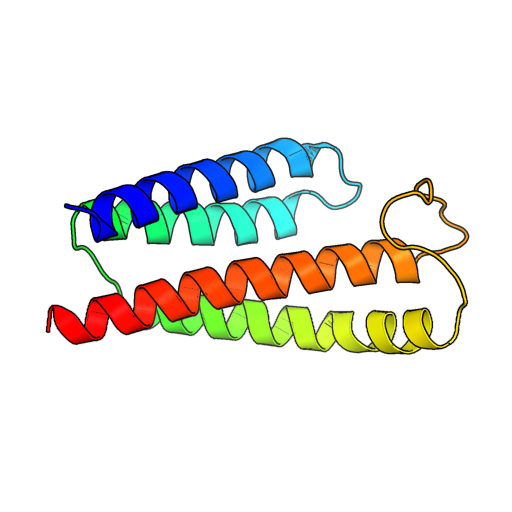. GLU A 1 99 ? 5.527 -2.405 -7.413 1.00 89.94 99 GLU A C 1
ATOM 810 O O . GLU A 1 99 ? 4.721 -2.435 -6.476 1.00 89.94 99 GLU A O 1
ATOM 815 N N . ALA A 1 100 ? 6.789 -2.812 -7.250 1.00 91.69 100 ALA A N 1
ATOM 816 C CA . ALA A 1 100 ? 7.295 -3.358 -5.993 1.00 91.69 100 ALA A CA 1
ATOM 817 C C . ALA A 1 100 ? 7.245 -2.339 -4.840 1.00 91.69 100 ALA A C 1
ATOM 819 O O . ALA A 1 100 ? 6.869 -2.684 -3.715 1.00 91.69 100 ALA A O 1
ATOM 820 N N . PHE A 1 101 ? 7.550 -1.064 -5.099 1.00 90.88 101 PHE A N 1
ATOM 821 C CA . PHE A 1 101 ? 7.365 -0.002 -4.102 1.00 90.88 101 PHE A CA 1
ATOM 822 C C . PHE A 1 101 ? 5.885 0.226 -3.763 1.00 90.88 101 PHE A C 1
ATOM 824 O O . PHE A 1 101 ? 5.551 0.436 -2.594 1.00 90.88 101 PHE A O 1
ATOM 831 N N . GLY A 1 102 ? 4.985 0.117 -4.742 1.00 91.62 102 GLY A N 1
ATOM 832 C CA . GLY A 1 102 ? 3.538 0.131 -4.513 1.00 91.62 102 GLY A CA 1
ATOM 833 C C . GLY A 1 102 ? 3.082 -0.979 -3.557 1.00 91.62 102 GLY A C 1
ATOM 834 O O . GLY A 1 102 ? 2.326 -0.722 -2.611 1.00 91.62 102 GLY A O 1
ATOM 835 N N . LEU A 1 103 ? 3.620 -2.193 -3.723 1.00 93.19 103 LEU A N 1
ATOM 836 C CA . LEU A 1 103 ? 3.390 -3.313 -2.803 1.00 93.19 103 LEU A CA 1
ATOM 837 C C . LEU A 1 103 ? 3.890 -3.010 -1.388 1.00 93.19 103 LEU A C 1
ATOM 839 O O . LEU A 1 103 ? 3.175 -3.287 -0.424 1.00 93.19 103 LEU A O 1
ATOM 843 N N . LEU A 1 104 ? 5.069 -2.402 -1.230 1.00 94.00 104 LEU A N 1
ATOM 844 C CA . LEU A 1 104 ? 5.582 -2.022 0.094 1.00 94.00 104 LEU A CA 1
ATOM 845 C C . LEU A 1 104 ? 4.644 -1.048 0.816 1.00 94.00 104 LEU A C 1
ATOM 847 O O . LEU A 1 104 ? 4.385 -1.213 2.011 1.00 94.00 104 LEU A O 1
ATOM 851 N N . ILE A 1 105 ? 4.095 -0.067 0.097 1.00 94.56 105 ILE A N 1
ATOM 852 C CA . ILE A 1 105 ? 3.149 0.906 0.661 1.00 94.56 105 ILE A CA 1
ATOM 853 C C . ILE A 1 105 ? 1.843 0.205 1.072 1.00 94.56 105 ILE A C 1
ATOM 855 O O . ILE A 1 105 ? 1.341 0.428 2.178 1.00 94.56 105 ILE A O 1
ATOM 859 N N . GLY A 1 106 ? 1.312 -0.688 0.230 1.00 94.94 106 GLY A N 1
ATOM 860 C CA . GLY A 1 106 ? 0.139 -1.510 0.557 1.00 94.94 106 GLY A CA 1
ATOM 861 C C . GLY A 1 106 ? 0.354 -2.416 1.767 1.00 94.94 106 GLY A C 1
ATOM 862 O O . GLY A 1 106 ? -0.477 -2.460 2.679 1.00 94.94 106 GLY A O 1
ATOM 863 N N . MET A 1 107 ? 1.511 -3.070 1.834 1.00 95.44 107 MET A N 1
ATOM 864 C CA . MET A 1 107 ? 1.910 -3.907 2.960 1.00 95.44 107 MET A CA 1
ATOM 865 C C . MET A 1 107 ? 2.005 -3.098 4.258 1.00 95.44 107 MET A C 1
ATOM 867 O O . MET A 1 107 ? 1.460 -3.517 5.281 1.00 95.44 107 MET A O 1
ATOM 871 N N . ALA A 1 108 ? 2.635 -1.921 4.226 1.00 96.19 108 ALA A N 1
ATOM 872 C CA . ALA A 1 108 ? 2.733 -1.037 5.385 1.00 96.19 108 ALA A CA 1
ATOM 873 C C . ALA A 1 108 ? 1.345 -0.617 5.901 1.00 96.19 108 ALA A C 1
ATOM 875 O O . ALA A 1 108 ? 1.110 -0.622 7.113 1.00 96.19 108 ALA A O 1
ATOM 876 N N . ALA A 1 109 ? 0.401 -0.330 4.999 1.00 96.12 109 ALA A N 1
ATOM 877 C CA . ALA A 1 109 ? -0.979 -0.024 5.367 1.00 96.12 109 ALA A CA 1
ATOM 878 C C . ALA A 1 109 ? -1.674 -1.217 6.052 1.00 96.12 109 ALA A C 1
ATOM 880 O O . ALA A 1 109 ? -2.289 -1.044 7.106 1.00 96.12 109 ALA A O 1
ATOM 881 N N . LEU A 1 110 ? -1.538 -2.439 5.525 1.00 95.69 110 LEU A N 1
ATOM 882 C CA . LEU A 1 110 ? -2.118 -3.639 6.146 1.00 95.69 110 LEU A CA 1
ATOM 883 C C . LEU A 1 110 ? -1.505 -3.946 7.520 1.00 95.69 110 LEU A C 1
ATOM 885 O O . LEU A 1 110 ? -2.233 -4.260 8.465 1.00 95.69 110 LEU A O 1
ATOM 889 N N . VAL A 1 111 ? -0.185 -3.808 7.660 1.00 95.38 111 VAL A N 1
ATOM 890 C CA . VAL A 1 111 ? 0.521 -3.968 8.942 1.00 95.38 111 VAL A CA 1
ATOM 891 C C . VAL A 1 111 ? 0.048 -2.923 9.955 1.00 95.38 111 VAL A C 1
ATOM 893 O O . VAL A 1 111 ? -0.216 -3.250 11.115 1.00 95.38 111 VAL A O 1
ATOM 896 N N . PHE A 1 112 ? -0.145 -1.676 9.523 1.00 94.88 112 PHE A N 1
ATOM 897 C CA . PHE A 1 112 ? -0.716 -0.625 10.361 1.00 94.88 112 PHE A CA 1
ATOM 898 C C . PHE A 1 112 ? -2.129 -0.981 10.854 1.00 94.88 112 PHE A C 1
ATOM 900 O O . PHE A 1 112 ? -2.408 -0.853 12.051 1.00 94.88 112 PHE A O 1
ATOM 907 N N . LEU A 1 113 ? -3.005 -1.494 9.981 1.00 94.06 113 LEU A N 1
ATOM 908 C CA . LEU A 1 113 ? -4.343 -1.967 10.366 1.00 94.06 113 LEU A CA 1
ATOM 909 C C . LEU A 1 113 ? -4.282 -3.147 11.351 1.00 94.06 113 LEU A C 1
ATOM 911 O O . LEU A 1 113 ? -5.064 -3.203 12.303 1.00 94.06 113 LEU A O 1
ATOM 915 N N . TRP A 1 114 ? -3.330 -4.062 11.173 1.00 93.44 114 TRP A N 1
ATOM 916 C CA . TRP A 1 114 ? -3.113 -5.185 12.087 1.00 93.44 114 TRP A CA 1
ATOM 917 C C . TRP A 1 114 ? -2.672 -4.734 13.487 1.00 93.44 114 TRP A C 1
ATOM 919 O O . TRP A 1 114 ? -3.166 -5.247 14.495 1.00 93.44 114 TRP A O 1
ATOM 929 N N . PHE A 1 115 ? -1.806 -3.723 13.588 1.00 92.44 115 PHE A N 1
ATOM 930 C CA . PHE A 1 115 ? -1.443 -3.144 14.884 1.00 92.44 115 PHE A CA 1
ATOM 931 C C . PHE A 1 115 ? -2.612 -2.420 15.560 1.00 92.44 115 PHE A C 1
ATOM 933 O O . PHE A 1 115 ? -2.737 -2.481 16.784 1.00 92.44 115 PHE A O 1
ATOM 940 N N . GLN A 1 116 ? -3.484 -1.755 14.796 1.00 90.38 116 GLN A N 1
ATOM 941 C CA . GLN A 1 116 ? -4.684 -1.126 15.359 1.00 90.38 116 GLN A CA 1
ATOM 942 C C . GLN A 1 116 ? -5.633 -2.149 15.972 1.00 90.38 116 GLN A C 1
ATOM 944 O O . GLN A 1 116 ? -6.159 -1.925 17.059 1.00 90.38 116 GLN A O 1
ATOM 949 N N . GLN A 1 117 ? -5.814 -3.286 15.305 1.00 87.81 117 GLN A N 1
ATOM 950 C CA . GLN A 1 117 ? -6.666 -4.352 15.806 1.00 87.81 117 GLN A CA 1
ATOM 951 C C . GLN A 1 117 ? -6.258 -4.824 17.207 1.00 87.81 117 GLN A C 1
ATOM 953 O O . GLN A 1 117 ? -7.123 -5.046 18.051 1.00 87.81 117 GLN A O 1
ATOM 958 N N . ARG A 1 118 ? -4.953 -4.975 17.462 1.00 77.81 118 ARG A N 1
ATOM 959 C CA . ARG A 1 118 ? -4.431 -5.415 18.768 1.00 77.81 118 ARG A CA 1
ATOM 960 C C . ARG A 1 118 ? -4.752 -4.449 19.909 1.00 77.81 118 ARG A C 1
ATOM 962 O O . ARG A 1 118 ? -4.693 -4.855 21.057 1.00 77.81 118 ARG A O 1
ATOM 969 N N . LYS A 1 119 ? -5.062 -3.184 19.608 1.00 73.19 119 LYS A N 1
ATOM 970 C CA . LYS A 1 119 ? -5.447 -2.180 20.612 1.00 73.19 119 LYS A CA 1
ATOM 971 C C . LYS A 1 119 ? -6.932 -2.238 20.981 1.00 73.19 119 LYS A C 1
ATOM 973 O O . LYS A 1 119 ? -7.335 -1.556 21.914 1.00 73.19 119 LYS A O 1
ATOM 978 N N . ILE A 1 120 ? -7.740 -2.968 20.211 1.00 65.19 120 ILE A N 1
ATOM 979 C CA . ILE A 1 120 ? -9.201 -3.034 20.365 1.00 65.19 120 ILE A CA 1
ATOM 980 C C . ILE A 1 120 ? -9.640 -4.370 20.985 1.00 65.19 120 ILE A C 1
ATOM 982 O O . ILE A 1 120 ? -10.712 -4.423 21.582 1.00 65.19 120 ILE A O 1
ATOM 986 N N . SER A 1 121 ? -8.829 -5.428 20.850 1.00 54.12 121 SER A N 1
ATOM 987 C CA . SER A 1 121 ? -9.006 -6.706 21.559 1.00 54.12 121 SER A CA 1
ATOM 988 C C . SER A 1 121 ? -8.422 -6.662 22.958 1.00 54.12 121 SER A C 1
ATOM 990 O O . SER A 1 121 ? -9.084 -7.190 23.869 1.00 54.12 121 SER A O 1
#